Protein AF-A0A7W7ICK0-F1 (afdb_monomer)

Radius of gyration: 28.56 Å; Cα contacts (8 Å, |Δi|>4): 162; chains: 1; bounding box: 90×30×57 Å

Sequence (143 aa):
MDAIAGFGAQFGTEAPPARIVLLSDGTNTAGREPGEAVRRAAETGVPVSTIAYGTPEGFMVQNGQMIPVPVDGPALERLAQDTGGRFYEAASGDELRGVYADIGGSIGYRTERREIWTWFIGAGLLLSCAVAAASLLWFSRLP

Solvent-accessible surface area (backbone atoms only — not comparable to full-atom values): 8363 Å² total; per-residue (Å²): 107,68,70,56,54,53,52,15,66,75,70,81,46,79,57,69,96,57,72,45,79,46,78,39,56,41,66,91,87,79,80,79,66,64,66,62,56,43,53,54,29,37,75,70,68,31,24,31,25,24,33,35,42,46,40,74,84,27,68,45,80,54,97,90,39,83,42,81,44,38,36,48,50,74,61,41,39,51,49,4,58,70,20,68,32,47,64,44,78,19,72,43,74,68,48,43,50,51,54,50,50,64,54,55,79,66,71,72,87,76,93,70,90,75,82,64,62,64,59,55,50,53,51,51,51,52,51,50,52,50,51,50,51,51,47,52,64,52,62,76,57,75,133

Structure (mmCIF, N/CA/C/O backbone):
data_AF-A0A7W7ICK0-F1
#
_entry.id   AF-A0A7W7ICK0-F1
#
loop_
_atom_site.group_PDB
_atom_site.id
_atom_site.type_symbol
_atom_site.label_atom_id
_atom_site.label_alt_id
_atom_site.label_comp_id
_atom_site.label_asym_id
_atom_site.label_entity_id
_atom_site.label_seq_id
_atom_site.pdbx_PDB_ins_code
_atom_site.Cartn_x
_atom_site.Cartn_y
_atom_site.Cartn_z
_atom_site.occupancy
_atom_site.B_iso_or_equiv
_atom_site.auth_seq_id
_atom_site.auth_comp_id
_atom_site.auth_asym_id
_atom_site.auth_atom_id
_atom_site.pdbx_PDB_model_num
ATOM 1 N N . MET A 1 1 ? 13.153 0.537 7.033 1.00 63.22 1 MET A N 1
ATOM 2 C CA . MET A 1 1 ? 12.750 0.069 8.376 1.00 63.22 1 MET A CA 1
ATOM 3 C C . MET A 1 1 ? 13.098 1.096 9.435 1.00 63.22 1 MET A C 1
ATOM 5 O O . MET A 1 1 ? 12.207 1.486 10.173 1.00 63.22 1 MET A O 1
ATOM 9 N N . ASP A 1 2 ? 14.313 1.642 9.415 1.00 71.31 2 ASP A N 1
ATOM 10 C CA . ASP A 1 2 ? 14.744 2.705 10.342 1.00 71.31 2 ASP A CA 1
ATOM 11 C C . ASP A 1 2 ? 13.804 3.923 10.370 1.00 71.31 2 ASP A C 1
ATOM 13 O O . ASP A 1 2 ? 13.531 4.465 11.434 1.00 71.31 2 ASP A O 1
ATOM 17 N N . ALA A 1 3 ? 13.221 4.298 9.225 1.00 67.75 3 ALA A N 1
ATOM 18 C CA . ALA A 1 3 ? 12.223 5.369 9.151 1.00 67.75 3 ALA A CA 1
ATOM 19 C C . ALA A 1 3 ? 10.914 5.056 9.910 1.00 67.75 3 ALA A C 1
ATOM 21 O O . ALA A 1 3 ? 10.336 5.948 10.522 1.00 67.75 3 ALA A O 1
ATOM 22 N N . ILE A 1 4 ? 10.457 3.796 9.908 1.00 61.03 4 ILE A N 1
ATOM 23 C CA . ILE A 1 4 ? 9.241 3.364 10.625 1.00 61.03 4 ILE A CA 1
ATOM 24 C C . ILE A 1 4 ? 9.522 3.317 12.132 1.00 61.03 4 ILE A C 1
ATOM 26 O O . ILE A 1 4 ? 8.734 3.815 12.933 1.00 61.03 4 ILE A O 1
ATOM 30 N N . ALA A 1 5 ? 10.682 2.779 12.516 1.00 67.06 5 ALA A N 1
ATOM 31 C CA . ALA A 1 5 ? 11.120 2.740 13.909 1.00 67.06 5 ALA A CA 1
ATOM 32 C C . ALA A 1 5 ? 11.327 4.154 14.486 1.00 67.06 5 ALA A C 1
ATOM 34 O O . ALA A 1 5 ? 10.899 4.441 15.604 1.00 67.06 5 ALA A O 1
ATOM 35 N N . GLY A 1 6 ? 11.920 5.059 13.700 1.00 69.31 6 GLY A N 1
ATOM 36 C CA . GLY A 1 6 ? 12.097 6.464 14.065 1.00 69.31 6 GLY A CA 1
ATOM 37 C C . GLY A 1 6 ? 10.773 7.211 14.240 1.00 69.31 6 GLY A C 1
ATOM 38 O O . GLY A 1 6 ? 10.657 8.021 15.157 1.00 69.31 6 GLY A O 1
ATOM 39 N N . PHE A 1 7 ? 9.756 6.896 13.427 1.00 67.69 7 PHE A N 1
ATOM 40 C CA . PHE A 1 7 ? 8.410 7.450 13.586 1.00 67.69 7 PHE A CA 1
ATOM 41 C C . PHE A 1 7 ? 7.799 7.052 14.937 1.00 67.69 7 PHE A C 1
ATOM 43 O O . PHE A 1 7 ? 7.375 7.925 15.686 1.00 67.69 7 PHE A O 1
ATOM 50 N N . GLY A 1 8 ? 7.822 5.766 15.307 1.00 60.84 8 GLY A N 1
ATOM 51 C CA . GLY A 1 8 ? 7.309 5.306 16.610 1.00 60.84 8 GLY A CA 1
ATOM 52 C C . GLY A 1 8 ? 8.011 5.970 17.803 1.00 60.84 8 GLY A C 1
ATOM 53 O O . GLY A 1 8 ? 7.359 6.456 18.729 1.00 60.84 8 GLY A O 1
ATOM 54 N N . ALA A 1 9 ? 9.339 6.104 17.730 1.00 65.19 9 ALA A N 1
ATOM 55 C CA . ALA A 1 9 ? 10.135 6.769 18.762 1.00 65.19 9 ALA A CA 1
ATOM 56 C C . ALA A 1 9 ? 9.759 8.252 18.963 1.00 65.19 9 ALA A C 1
ATOM 58 O O . ALA A 1 9 ? 9.874 8.767 20.075 1.00 65.19 9 ALA A O 1
ATOM 59 N N . GLN A 1 10 ? 9.269 8.931 17.919 1.00 65.12 10 GLN A N 1
ATOM 60 C CA . GLN A 1 10 ? 8.835 10.329 17.988 1.00 65.12 10 GLN A CA 1
ATOM 61 C C . GLN A 1 10 ? 7.486 10.510 18.713 1.00 65.12 10 GLN A C 1
ATOM 63 O O . GLN A 1 10 ? 7.222 11.592 19.237 1.00 65.12 10 GLN A O 1
ATOM 68 N N . PHE A 1 11 ? 6.653 9.463 18.789 1.00 64.50 11 PHE A N 1
ATOM 69 C CA . PHE A 1 11 ? 5.305 9.504 19.383 1.00 64.50 11 PHE A CA 1
ATOM 70 C C . PHE A 1 11 ? 5.162 8.678 20.677 1.00 64.50 11 PHE A C 1
ATOM 72 O O . PHE A 1 11 ? 4.047 8.447 21.144 1.00 64.50 11 PHE A O 1
ATOM 79 N N . GLY A 1 12 ? 6.278 8.255 21.287 1.00 56.19 12 GLY A N 1
ATOM 80 C CA . GLY A 1 12 ? 6.318 7.703 22.651 1.00 56.19 12 GLY A CA 1
ATOM 81 C C . GLY A 1 12 ? 5.595 6.366 22.860 1.00 56.19 12 GLY A C 1
ATOM 82 O O . GLY A 1 12 ? 5.323 5.995 23.999 1.00 56.19 12 GLY A O 1
ATOM 83 N N . THR A 1 13 ? 5.271 5.648 21.785 1.00 61.91 13 THR A N 1
ATOM 84 C CA . THR A 1 13 ? 4.579 4.350 21.803 1.00 61.91 13 THR A CA 1
ATOM 85 C C . THR A 1 13 ? 5.206 3.396 20.786 1.00 61.91 13 THR A C 1
ATOM 87 O O . THR A 1 13 ? 5.985 3.809 19.926 1.00 61.91 13 THR A O 1
ATOM 90 N N . GLU A 1 14 ? 4.905 2.101 20.923 1.00 63.00 14 GLU A N 1
ATOM 91 C CA . GLU A 1 14 ? 5.255 1.063 19.947 1.00 63.00 14 GLU A CA 1
ATOM 92 C C . GLU A 1 14 ? 4.869 1.506 18.524 1.00 63.00 14 GLU A C 1
ATOM 94 O O . GLU A 1 14 ? 3.853 2.181 18.336 1.00 63.00 14 GLU A O 1
ATOM 99 N N . ALA A 1 15 ? 5.705 1.186 17.528 1.00 64.62 15 ALA A N 1
ATOM 100 C CA . ALA A 1 15 ? 5.485 1.644 16.160 1.00 64.62 15 ALA A CA 1
ATOM 101 C C . ALA A 1 15 ? 4.086 1.204 15.687 1.00 64.62 15 ALA A C 1
ATOM 103 O O . ALA A 1 15 ? 3.756 0.020 15.798 1.00 64.62 15 ALA A O 1
ATOM 104 N N . PRO A 1 16 ? 3.245 2.125 15.182 1.00 68.44 16 PRO A N 1
ATOM 105 C CA . PRO A 1 16 ? 1.903 1.765 14.751 1.00 68.44 16 PRO A CA 1
ATOM 106 C C . PRO A 1 16 ? 1.973 0.755 13.597 1.00 68.44 16 PRO A C 1
ATOM 108 O O . PRO A 1 16 ? 2.966 0.744 12.860 1.00 68.44 16 PRO A O 1
ATOM 111 N N . PRO A 1 17 ? 0.920 -0.060 13.393 1.00 73.06 17 PRO A N 1
ATOM 112 C CA . PRO A 1 17 ? 0.842 -0.959 12.250 1.00 73.06 17 PRO A CA 1
ATOM 113 C C . PRO A 1 17 ? 1.165 -0.214 10.952 1.00 73.06 17 PRO A C 1
ATOM 115 O O . PRO A 1 17 ? 0.530 0.792 10.627 1.00 73.06 17 PRO A O 1
ATOM 118 N N . ALA A 1 18 ? 2.170 -0.697 10.226 1.00 78.44 18 ALA A N 1
ATOM 119 C CA . ALA A 1 18 ? 2.677 -0.058 9.022 1.00 78.44 18 ALA A CA 1
ATOM 120 C C . ALA A 1 18 ? 2.479 -0.966 7.807 1.00 78.44 18 ALA A C 1
ATOM 122 O O . ALA A 1 18 ? 2.606 -2.184 7.895 1.00 78.44 18 ALA A O 1
ATOM 123 N N . ARG A 1 19 ? 2.211 -0.354 6.654 1.00 82.62 19 ARG A N 1
ATOM 124 C CA . ARG A 1 19 ? 2.245 -0.999 5.337 1.00 82.62 19 ARG A CA 1
ATOM 125 C C . ARG A 1 19 ? 2.970 -0.084 4.363 1.00 82.62 19 ARG A C 1
ATOM 127 O O . ARG A 1 19 ? 2.902 1.136 4.507 1.00 82.62 19 ARG A O 1
ATOM 134 N N . ILE A 1 20 ? 3.634 -0.655 3.369 1.00 84.44 20 ILE A N 1
ATOM 135 C CA . ILE A 1 20 ? 4.331 0.096 2.321 1.00 84.44 20 ILE A CA 1
ATOM 136 C C . ILE A 1 20 ? 3.543 -0.049 1.020 1.00 84.44 20 ILE A C 1
ATOM 138 O O . ILE A 1 20 ? 3.048 -1.132 0.713 1.00 84.44 20 ILE A O 1
ATOM 142 N N . VAL A 1 21 ? 3.421 1.039 0.262 1.00 85.75 21 VAL A N 1
ATOM 143 C CA . VAL A 1 21 ? 2.926 1.017 -1.120 1.00 85.75 21 VAL A CA 1
ATOM 144 C C . VAL A 1 21 ? 4.084 1.435 -2.022 1.00 85.75 21 VAL A C 1
ATOM 146 O O . VAL A 1 21 ? 4.569 2.559 -1.913 1.00 85.75 21 VAL A O 1
ATOM 149 N N . LEU A 1 22 ? 4.556 0.514 -2.859 1.00 86.94 22 LEU A N 1
ATOM 150 C CA . LEU A 1 22 ? 5.643 0.715 -3.811 1.00 86.94 22 LEU A CA 1
ATOM 151 C C . LEU A 1 22 ? 5.058 0.902 -5.210 1.00 86.94 22 LEU A C 1
ATOM 153 O O . LEU A 1 22 ? 4.457 -0.015 -5.756 1.00 86.94 22 LEU A O 1
ATOM 157 N N . LEU A 1 23 ? 5.268 2.074 -5.795 1.00 85.94 23 LEU A N 1
ATOM 158 C CA . LEU A 1 23 ? 4.955 2.356 -7.192 1.00 85.94 23 LEU A CA 1
ATOM 159 C C . LEU A 1 23 ? 6.237 2.194 -8.015 1.00 85.94 23 LEU A C 1
ATOM 161 O O . LEU A 1 23 ? 7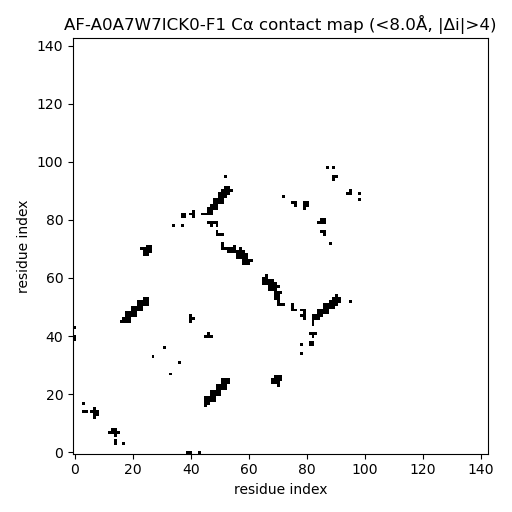.239 2.821 -7.673 1.00 85.94 23 LEU A O 1
ATOM 165 N N . SER A 1 24 ? 6.212 1.365 -9.061 1.00 83.12 24 SER A N 1
ATOM 166 C CA . SER A 1 24 ? 7.361 1.156 -9.952 1.00 83.12 24 SER A CA 1
ATOM 167 C C . SER A 1 24 ? 6.924 1.212 -11.412 1.00 83.12 24 SER A C 1
ATOM 169 O O . SER A 1 24 ? 5.960 0.551 -11.799 1.00 83.12 24 SER A O 1
ATOM 171 N N . ASP A 1 25 ? 7.643 1.993 -12.212 1.00 76.12 25 ASP A N 1
ATOM 172 C CA . ASP A 1 25 ? 7.430 2.192 -13.650 1.00 76.12 25 ASP A CA 1
ATOM 173 C C . ASP A 1 25 ? 8.352 1.330 -14.531 1.00 76.12 25 ASP A C 1
ATOM 175 O O . ASP A 1 25 ? 8.289 1.379 -15.756 1.00 76.12 25 ASP A O 1
ATOM 179 N N . GLY A 1 26 ? 9.194 0.500 -13.913 1.00 68.69 26 GLY A N 1
ATOM 180 C CA . GLY A 1 26 ? 10.135 -0.364 -14.615 1.00 68.69 26 GLY A CA 1
ATOM 181 C C . GLY A 1 26 ? 10.964 -1.238 -13.678 1.00 68.69 26 GLY A C 1
ATOM 182 O O . GLY A 1 26 ? 10.648 -1.406 -12.497 1.00 68.69 26 GLY A O 1
ATOM 183 N N . THR A 1 27 ? 12.037 -1.806 -14.227 1.00 64.12 27 THR A N 1
ATOM 184 C CA . THR A 1 27 ? 13.057 -2.573 -13.497 1.00 64.12 27 THR A CA 1
ATOM 185 C C . THR A 1 27 ? 13.957 -1.669 -12.652 1.00 64.12 27 THR A C 1
ATOM 187 O O . THR A 1 27 ? 14.231 -0.531 -13.030 1.00 64.12 27 THR A O 1
ATOM 190 N N . ASN A 1 28 ? 14.505 -2.189 -11.551 1.00 64.62 28 ASN A N 1
ATOM 191 C CA . ASN A 1 28 ? 15.471 -1.466 -10.721 1.00 64.62 28 ASN A CA 1
ATOM 192 C C . ASN A 1 28 ? 16.744 -1.107 -11.517 1.00 64.62 28 ASN A C 1
ATOM 194 O O . ASN A 1 28 ? 17.487 -1.997 -11.925 1.00 64.62 28 ASN A O 1
ATOM 198 N N . THR A 1 29 ? 17.015 0.184 -11.721 1.00 64.75 29 THR A N 1
ATOM 199 C CA . THR A 1 29 ? 18.177 0.663 -12.499 1.00 64.75 29 THR A CA 1
ATOM 200 C C . THR A 1 29 ? 19.347 1.135 -11.632 1.00 64.75 29 THR A C 1
ATOM 202 O O . THR A 1 29 ? 20.468 1.246 -12.128 1.00 64.75 29 THR A O 1
ATOM 205 N N . ALA A 1 30 ? 19.120 1.399 -10.340 1.00 60.84 30 ALA A N 1
ATOM 206 C CA . ALA A 1 30 ? 20.145 1.824 -9.389 1.00 60.84 30 ALA A CA 1
ATOM 207 C C . ALA A 1 30 ? 19.705 1.584 -7.933 1.00 60.84 30 ALA A C 1
ATOM 209 O O . ALA A 1 30 ? 18.532 1.713 -7.604 1.00 60.84 30 ALA A O 1
ATOM 210 N N . GLY A 1 31 ? 20.658 1.323 -7.031 1.00 65.44 31 GLY A N 1
ATOM 211 C CA . GLY A 1 31 ? 20.408 1.206 -5.589 1.00 65.44 31 GLY A CA 1
ATOM 212 C C . GLY A 1 31 ? 20.717 -0.177 -5.015 1.00 65.44 31 GLY A C 1
ATOM 213 O O . GLY A 1 31 ? 21.443 -0.964 -5.617 1.00 65.44 31 GLY A O 1
ATOM 214 N N . ARG A 1 32 ? 20.204 -0.452 -3.808 1.00 66.50 32 ARG A N 1
ATOM 215 C CA . ARG A 1 32 ? 20.323 -1.775 -3.172 1.00 66.50 32 ARG A CA 1
ATOM 216 C C . ARG A 1 32 ? 19.459 -2.792 -3.906 1.00 66.50 32 ARG A C 1
ATOM 218 O O . ARG A 1 32 ? 18.384 -2.452 -4.390 1.00 66.50 32 ARG A O 1
ATOM 225 N N . GLU A 1 33 ? 19.923 -4.036 -3.913 1.00 75.06 33 GLU A N 1
ATOM 226 C CA . GLU A 1 33 ? 19.163 -5.164 -4.439 1.00 75.06 33 GLU A CA 1
ATOM 227 C C . GLU A 1 33 ? 17.783 -5.248 -3.762 1.00 75.06 33 GLU A C 1
ATOM 229 O O . GLU A 1 33 ? 17.721 -5.336 -2.525 1.00 75.06 33 GLU A O 1
ATOM 234 N N . PRO A 1 34 ? 16.677 -5.236 -4.534 1.00 75.94 34 PRO A N 1
ATOM 235 C CA . PRO A 1 34 ? 15.324 -5.267 -3.990 1.00 75.94 34 PRO A CA 1
ATOM 236 C C . PRO A 1 34 ? 15.113 -6.433 -3.022 1.00 75.94 34 PRO A C 1
ATOM 238 O O . PRO A 1 34 ? 14.497 -6.250 -1.975 1.00 75.94 34 PRO A O 1
ATOM 241 N N . GLY A 1 35 ? 15.711 -7.598 -3.298 1.00 78.81 35 GLY A N 1
ATOM 242 C CA . GLY A 1 35 ? 15.567 -8.801 -2.473 1.00 78.81 35 GLY A CA 1
ATOM 243 C C . GLY A 1 35 ? 15.988 -8.631 -1.006 1.00 78.81 35 GLY A C 1
ATOM 244 O O . GLY A 1 35 ? 15.346 -9.192 -0.118 1.00 78.81 35 GLY A O 1
ATOM 245 N N . GLU A 1 36 ? 17.012 -7.820 -0.704 1.00 80.50 36 GLU A N 1
ATOM 246 C CA . GLU A 1 36 ? 17.386 -7.559 0.696 1.00 80.50 36 GLU A CA 1
ATOM 247 C C . GLU A 1 36 ? 16.300 -6.738 1.410 1.00 80.50 36 GLU A C 1
ATOM 249 O O . GLU A 1 36 ? 15.972 -7.001 2.569 1.00 80.50 36 GLU A O 1
ATOM 254 N N . ALA A 1 37 ? 15.715 -5.761 0.712 1.00 77.94 37 ALA A N 1
ATOM 255 C CA . ALA A 1 37 ? 14.654 -4.916 1.247 1.00 77.94 37 ALA A CA 1
ATOM 256 C C . ALA A 1 37 ? 13.356 -5.705 1.479 1.00 77.94 37 ALA A C 1
ATOM 258 O O . ALA A 1 37 ? 12.711 -5.504 2.509 1.00 77.94 37 ALA A O 1
ATOM 259 N N . VAL A 1 38 ? 13.023 -6.633 0.574 1.00 84.06 38 VAL A N 1
ATOM 260 C CA . VAL A 1 38 ? 11.890 -7.567 0.707 1.00 84.06 38 VAL A CA 1
ATOM 261 C C . VAL A 1 38 ? 12.037 -8.409 1.961 1.00 84.06 38 VAL A C 1
ATOM 263 O O . VAL A 1 38 ? 11.145 -8.409 2.807 1.00 84.06 38 VAL A O 1
ATOM 266 N N . ARG A 1 39 ? 13.193 -9.062 2.132 1.00 85.25 39 ARG A N 1
ATOM 267 C CA . ARG A 1 39 ? 13.448 -9.905 3.303 1.00 85.25 39 ARG A CA 1
ATOM 268 C C . ARG A 1 39 ? 13.298 -9.119 4.603 1.00 85.25 39 ARG A C 1
ATOM 270 O O . ARG A 1 39 ? 12.625 -9.578 5.516 1.00 85.25 39 ARG A O 1
ATOM 277 N N . ARG A 1 40 ? 13.859 -7.908 4.668 1.00 84.56 40 ARG A N 1
ATOM 278 C CA . ARG A 1 40 ? 13.735 -7.051 5.857 1.00 84.56 40 ARG A CA 1
ATOM 279 C C . ARG A 1 40 ? 12.292 -6.648 6.149 1.00 84.56 40 ARG A C 1
ATOM 281 O O . ARG A 1 40 ? 11.930 -6.563 7.313 1.00 84.56 40 ARG A O 1
ATOM 288 N N . ALA A 1 41 ? 11.496 -6.356 5.120 1.00 85.06 41 ALA A N 1
ATOM 289 C CA . ALA A 1 41 ? 10.088 -6.000 5.286 1.00 85.06 41 ALA A CA 1
ATOM 290 C C . ALA A 1 41 ? 9.247 -7.199 5.758 1.00 85.06 41 ALA A C 1
ATOM 292 O O . ALA A 1 41 ? 8.394 -7.044 6.629 1.00 85.06 41 ALA A O 1
ATOM 293 N N . ALA A 1 42 ? 9.540 -8.397 5.245 1.00 85.25 42 ALA A N 1
ATOM 294 C CA . ALA A 1 42 ? 8.921 -9.636 5.703 1.00 85.25 42 ALA A CA 1
ATOM 295 C C . ALA A 1 42 ? 9.292 -9.955 7.165 1.00 85.25 42 ALA A C 1
ATOM 297 O O . ALA A 1 42 ? 8.415 -10.258 7.969 1.00 85.25 42 ALA A O 1
ATOM 298 N N . GLU A 1 43 ? 10.570 -9.813 7.538 1.00 86.50 43 GLU A N 1
ATOM 299 C CA . GLU A 1 43 ? 11.060 -10.020 8.912 1.00 86.50 43 GLU A CA 1
ATOM 300 C C . GLU A 1 43 ? 10.413 -9.068 9.930 1.00 86.50 43 GLU A C 1
ATOM 302 O O . GLU A 1 43 ? 10.181 -9.453 11.074 1.00 86.50 43 GLU A O 1
ATOM 307 N N . THR A 1 44 ? 10.102 -7.831 9.531 1.00 84.69 44 THR A N 1
ATOM 308 C CA . THR A 1 44 ? 9.435 -6.845 10.395 1.00 84.69 44 THR A CA 1
ATOM 309 C C . THR A 1 44 ? 7.909 -6.902 10.329 1.00 84.69 44 THR A C 1
ATOM 311 O O . THR A 1 44 ? 7.249 -6.094 10.981 1.00 84.69 44 THR A O 1
ATOM 314 N N . GLY A 1 45 ? 7.335 -7.833 9.557 1.00 83.88 45 GLY A N 1
ATOM 315 C CA . GLY A 1 45 ? 5.887 -7.973 9.398 1.00 83.88 45 GLY A CA 1
ATOM 316 C C . GLY A 1 45 ? 5.220 -6.772 8.720 1.00 83.88 45 GLY A C 1
ATOM 317 O O . GLY A 1 45 ? 4.041 -6.518 8.956 1.00 83.88 45 GLY A O 1
ATOM 318 N N . VAL A 1 46 ? 5.963 -6.013 7.908 1.00 87.50 46 VAL A N 1
ATOM 319 C CA . VAL A 1 46 ? 5.459 -4.837 7.189 1.00 87.50 46 VAL A CA 1
ATOM 320 C C . VAL A 1 46 ? 5.105 -5.244 5.754 1.00 87.50 46 VAL A C 1
ATOM 322 O O . VAL A 1 46 ? 6.009 -5.374 4.924 1.00 87.50 46 VAL A O 1
ATOM 325 N N . PRO A 1 47 ? 3.814 -5.413 5.412 1.00 88.31 47 PRO A N 1
ATOM 326 C CA . PRO A 1 47 ? 3.418 -5.813 4.068 1.00 88.31 47 PRO A CA 1
ATOM 327 C C . PRO A 1 47 ? 3.716 -4.724 3.036 1.00 88.31 47 PRO A C 1
ATOM 329 O O . PRO A 1 47 ? 3.410 -3.544 3.253 1.00 88.31 47 PRO A O 1
ATOM 332 N N . VAL A 1 48 ? 4.269 -5.124 1.886 1.00 89.44 48 VAL A N 1
ATOM 333 C CA . VAL A 1 48 ? 4.587 -4.230 0.764 1.00 89.44 48 VAL A CA 1
ATOM 334 C C . VAL A 1 48 ? 3.617 -4.498 -0.380 1.00 89.44 48 VAL A C 1
ATOM 336 O O . VAL A 1 48 ? 3.670 -5.532 -1.031 1.00 89.44 48 VAL A O 1
ATOM 339 N N . SER A 1 49 ? 2.694 -3.571 -0.626 1.00 88.94 49 SER A N 1
ATOM 340 C CA . SER A 1 49 ? 1.827 -3.617 -1.808 1.00 88.94 49 SER A CA 1
ATOM 341 C C . SER A 1 49 ? 2.531 -2.939 -2.978 1.00 88.94 49 SER A C 1
ATOM 343 O O . SER A 1 49 ? 3.075 -1.852 -2.801 1.00 88.94 49 SER A O 1
ATOM 345 N N . THR A 1 50 ? 2.534 -3.556 -4.152 1.00 89.31 50 THR A N 1
ATOM 346 C CA . THR A 1 50 ? 3.195 -3.026 -5.348 1.00 89.31 50 THR A CA 1
ATOM 347 C C . THR A 1 50 ? 2.170 -2.544 -6.359 1.00 89.31 50 THR A C 1
ATOM 349 O O . THR A 1 50 ? 1.091 -3.117 -6.480 1.00 89.31 50 THR A O 1
ATOM 352 N N . ILE A 1 51 ? 2.504 -1.475 -7.073 1.00 87.25 51 ILE A N 1
ATOM 353 C CA . ILE A 1 51 ? 1.729 -0.946 -8.187 1.00 87.25 51 ILE A CA 1
ATOM 354 C C . ILE A 1 51 ? 2.672 -0.860 -9.388 1.00 87.25 51 ILE A C 1
ATOM 356 O O . ILE A 1 51 ? 3.608 -0.057 -9.388 1.00 87.25 51 ILE A O 1
ATOM 360 N N . ALA A 1 52 ? 2.436 -1.706 -10.384 1.00 87.88 52 ALA A N 1
ATOM 361 C CA . ALA A 1 52 ? 3.085 -1.643 -11.685 1.00 87.88 52 ALA A CA 1
ATOM 362 C C . ALA A 1 52 ? 2.432 -0.521 -12.501 1.00 87.88 52 ALA A C 1
ATOM 364 O O . ALA A 1 52 ? 1.247 -0.614 -12.820 1.00 87.88 52 ALA A O 1
ATOM 365 N N . TYR A 1 53 ? 3.179 0.549 -12.792 1.00 82.62 53 TYR A N 1
ATOM 366 C CA . TYR A 1 53 ? 2.668 1.695 -13.544 1.00 82.62 53 TYR A CA 1
ATOM 367 C C . TYR A 1 53 ? 3.290 1.783 -14.932 1.00 82.62 53 TYR A C 1
ATOM 369 O O . TYR A 1 53 ? 4.456 2.134 -15.071 1.00 82.62 53 TYR A O 1
ATOM 377 N N . GLY A 1 54 ? 2.506 1.487 -15.963 1.00 78.25 54 GLY A N 1
ATOM 378 C CA . GLY A 1 54 ? 2.974 1.481 -17.346 1.00 78.25 54 GLY A CA 1
ATOM 379 C C . GLY A 1 54 ? 2.434 0.296 -18.130 1.00 78.25 54 GLY A C 1
ATOM 380 O O . GLY A 1 54 ? 1.512 -0.386 -17.692 1.00 78.25 54 GLY A O 1
ATOM 381 N N . THR A 1 55 ? 3.006 0.062 -19.308 1.00 75.50 55 THR A N 1
ATOM 382 C CA . THR A 1 55 ? 2.624 -1.043 -20.191 1.00 75.50 55 THR A CA 1
ATOM 383 C C . THR A 1 55 ? 3.813 -1.975 -20.444 1.00 75.50 55 THR A C 1
ATOM 385 O O . THR A 1 55 ? 4.966 -1.530 -20.383 1.00 75.50 55 THR A O 1
ATOM 388 N N . PRO A 1 56 ? 3.575 -3.263 -20.755 1.00 70.81 56 PRO A N 1
ATOM 389 C CA . PRO A 1 56 ? 4.645 -4.195 -21.121 1.00 70.81 56 PRO A CA 1
ATOM 390 C C . PRO A 1 56 ? 5.434 -3.736 -22.356 1.00 70.81 56 PRO A C 1
ATOM 392 O O . PRO A 1 56 ? 6.628 -3.987 -22.461 1.00 70.81 56 PRO A O 1
ATOM 395 N N . GLU A 1 57 ? 4.795 -3.004 -23.268 1.00 76.81 57 GLU A N 1
ATOM 396 C CA . GLU A 1 57 ? 5.409 -2.403 -24.455 1.00 76.81 57 GLU A CA 1
ATOM 397 C C . GLU A 1 57 ? 5.688 -0.901 -24.270 1.00 76.81 57 GLU A C 1
ATOM 399 O O . GLU A 1 57 ? 5.595 -0.122 -25.217 1.00 76.81 57 GLU A O 1
ATOM 404 N N . GLY A 1 58 ? 5.967 -0.456 -23.042 1.00 74.81 58 GLY A N 1
ATOM 405 C CA . GLY A 1 58 ? 6.271 0.943 -22.746 1.00 74.81 58 GLY A CA 1
ATOM 406 C C . GLY A 1 58 ? 7.552 1.426 -23.436 1.00 74.81 58 GLY A C 1
ATOM 407 O O . GLY A 1 58 ? 8.589 0.759 -23.401 1.00 74.81 58 GLY A O 1
ATOM 408 N N . PHE A 1 59 ? 7.508 2.621 -24.031 1.00 78.81 59 PHE A N 1
ATOM 409 C CA . PHE A 1 59 ? 8.679 3.290 -24.604 1.00 78.81 59 PHE A CA 1
ATOM 410 C C . PHE A 1 59 ? 8.762 4.735 -24.119 1.00 78.81 59 PHE A C 1
ATOM 412 O O . PHE A 1 59 ? 7.755 5.441 -24.054 1.00 78.81 59 PHE A O 1
ATOM 419 N N . MET A 1 60 ? 9.979 5.203 -23.853 1.00 77.50 60 MET A N 1
ATOM 420 C CA . MET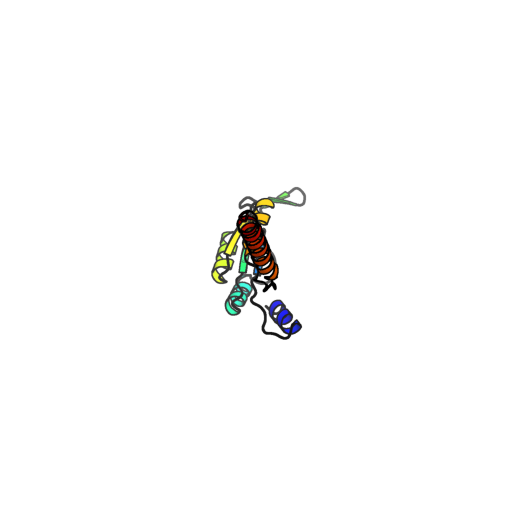 A 1 60 ? 10.272 6.614 -23.624 1.00 77.50 60 MET A CA 1
ATOM 421 C C . MET A 1 60 ? 11.083 7.189 -24.782 1.00 77.50 60 MET A C 1
ATOM 423 O O . MET A 1 60 ? 11.981 6.542 -25.319 1.00 77.50 60 MET A O 1
ATOM 427 N N . VAL A 1 61 ? 10.776 8.431 -25.157 1.00 79.88 61 VAL A N 1
ATOM 428 C CA . VAL A 1 61 ? 11.568 9.183 -26.134 1.00 79.88 61 VAL A CA 1
ATOM 429 C C . VAL A 1 61 ? 12.596 10.009 -25.379 1.00 79.88 61 VAL A C 1
ATOM 431 O O . VAL A 1 61 ? 12.250 10.970 -24.693 1.00 79.88 61 VAL A O 1
ATOM 434 N N . GLN A 1 62 ? 13.869 9.660 -25.532 1.00 81.25 62 GLN A N 1
ATOM 435 C CA . GLN A 1 62 ? 14.980 10.416 -24.968 1.00 81.25 62 GLN A CA 1
ATOM 436 C C . GLN A 1 62 ? 15.966 10.758 -26.081 1.00 81.25 62 GLN A C 1
ATOM 438 O O . GLN A 1 62 ? 16.403 9.889 -26.829 1.00 81.25 62 GLN A O 1
ATOM 443 N N . ASN A 1 63 ? 16.280 12.047 -26.237 1.00 86.12 63 ASN A N 1
ATOM 444 C CA . ASN A 1 63 ? 17.172 12.558 -27.288 1.00 86.12 63 ASN A CA 1
ATOM 445 C C . ASN A 1 63 ? 16.783 12.121 -28.720 1.00 86.12 63 ASN A C 1
ATOM 447 O O . ASN A 1 63 ? 17.645 11.898 -29.565 1.00 86.12 63 ASN A O 1
ATOM 451 N N . GLY A 1 64 ? 15.481 11.979 -28.996 1.00 87.38 64 GLY A N 1
ATOM 452 C CA . GLY A 1 64 ? 14.970 11.537 -30.301 1.00 87.38 64 GLY A CA 1
ATOM 453 C C . GLY A 1 64 ? 15.085 10.030 -30.564 1.00 87.38 64 GLY A C 1
ATOM 454 O O . GLY A 1 64 ? 14.715 9.582 -31.646 1.00 87.38 64 GLY A O 1
ATOM 455 N N . GLN A 1 65 ? 15.556 9.242 -29.593 1.00 85.06 65 GLN A N 1
ATOM 456 C CA . GLN A 1 65 ? 15.602 7.782 -29.664 1.00 85.06 65 GLN A CA 1
ATOM 457 C C . GLN A 1 65 ? 14.487 7.169 -28.810 1.00 85.06 65 GLN A C 1
ATOM 459 O O . GLN A 1 65 ? 14.204 7.644 -27.710 1.00 85.06 65 GLN A O 1
ATOM 464 N N . MET A 1 66 ? 13.855 6.111 -29.326 1.00 84.75 66 MET A N 1
ATOM 465 C CA . MET A 1 66 ? 12.898 5.301 -28.569 1.00 84.75 66 MET A CA 1
ATOM 466 C C . MET A 1 66 ? 13.664 4.295 -27.710 1.00 84.75 66 MET A C 1
ATOM 468 O O . MET A 1 66 ? 14.368 3.438 -28.242 1.00 84.75 66 MET A O 1
ATOM 472 N N . ILE A 1 67 ? 13.524 4.410 -26.392 1.00 81.81 67 ILE A N 1
ATOM 473 C CA . ILE A 1 67 ? 14.120 3.506 -25.409 1.00 81.81 67 ILE A CA 1
ATOM 474 C C . ILE A 1 67 ? 12.994 2.661 -24.801 1.00 81.81 67 ILE A C 1
ATOM 476 O O . ILE A 1 67 ? 12.045 3.240 -24.264 1.00 81.81 67 ILE A O 1
ATOM 480 N N . PRO A 1 68 ? 13.059 1.320 -24.884 1.00 79.31 68 PRO A N 1
ATOM 481 C CA . PRO A 1 68 ? 12.086 0.455 -24.229 1.00 79.31 68 PRO A CA 1
ATOM 482 C C . PRO A 1 68 ? 12.239 0.537 -22.708 1.00 79.31 68 PRO A C 1
ATOM 484 O O . PRO A 1 68 ? 13.341 0.397 -22.178 1.00 79.31 68 PRO A O 1
ATOM 487 N N . VAL A 1 69 ? 11.121 0.735 -22.019 1.00 78.31 69 VAL A N 1
ATOM 488 C CA . VAL A 1 69 ? 11.000 0.718 -20.554 1.00 78.31 69 VAL A CA 1
ATOM 489 C C . VAL A 1 69 ? 9.764 -0.103 -20.192 1.00 78.31 69 VAL A C 1
ATOM 491 O O . VAL A 1 69 ? 8.721 0.451 -19.846 1.00 78.31 69 VAL A O 1
ATOM 494 N N . PRO A 1 70 ? 9.848 -1.435 -20.355 1.00 78.56 70 PRO A N 1
ATOM 495 C CA . PRO A 1 70 ? 8.772 -2.327 -19.968 1.00 78.56 70 PRO A CA 1
ATOM 496 C C . PRO A 1 70 ? 8.662 -2.384 -18.442 1.00 78.56 70 PRO A C 1
ATOM 498 O O . PRO A 1 70 ? 9.670 -2.416 -17.726 1.00 78.56 70 PRO A O 1
ATOM 501 N N . VAL A 1 71 ? 7.432 -2.451 -17.944 1.00 79.88 71 VAL A N 1
ATOM 502 C CA . VAL A 1 71 ? 7.186 -2.702 -16.524 1.00 79.88 71 VAL A CA 1
ATOM 503 C C . VAL A 1 71 ? 7.475 -4.169 -16.182 1.00 79.88 71 VAL A C 1
ATOM 505 O O . VAL A 1 71 ? 7.037 -5.081 -16.883 1.00 79.88 71 VAL A O 1
ATOM 508 N N . ASP A 1 72 ? 8.205 -4.421 -15.092 1.00 81.88 72 ASP A N 1
ATOM 509 C CA . ASP A 1 72 ? 8.483 -5.782 -14.609 1.00 81.88 72 ASP A CA 1
ATOM 510 C C . ASP A 1 72 ? 7.406 -6.235 -13.614 1.00 81.88 72 ASP A C 1
ATOM 512 O O . ASP A 1 72 ? 7.618 -6.324 -12.401 1.00 81.88 72 ASP A O 1
ATOM 516 N N . GLY A 1 73 ? 6.208 -6.484 -14.147 1.00 83.25 73 GLY A N 1
ATOM 517 C CA . GLY A 1 73 ? 5.069 -6.995 -13.381 1.00 83.25 73 GLY A CA 1
ATOM 518 C C . GLY A 1 73 ? 5.397 -8.268 -12.585 1.00 83.25 73 GLY A C 1
ATOM 519 O O . GLY A 1 73 ? 5.171 -8.282 -11.375 1.00 83.25 73 GLY A O 1
ATOM 520 N N . PRO A 1 74 ? 5.998 -9.314 -13.192 1.00 86.19 74 PRO A N 1
ATOM 521 C CA . PRO A 1 74 ? 6.304 -10.560 -12.489 1.00 86.19 74 PRO A CA 1
ATOM 522 C C . PRO A 1 74 ? 7.268 -10.406 -11.306 1.00 86.19 74 PRO A C 1
ATOM 524 O O . PRO A 1 74 ? 7.151 -11.141 -10.322 1.00 86.19 74 PRO A O 1
ATOM 527 N N . ALA A 1 75 ? 8.251 -9.503 -11.372 1.00 84.75 75 ALA A N 1
ATOM 528 C CA . ALA A 1 75 ? 9.118 -9.236 -10.224 1.00 84.75 75 ALA A CA 1
ATOM 529 C C . ALA A 1 75 ? 8.365 -8.512 -9.098 1.00 84.75 75 ALA A C 1
ATOM 531 O O . ALA A 1 75 ? 8.502 -8.875 -7.928 1.00 84.75 75 ALA A O 1
ATOM 532 N N . LEU A 1 76 ? 7.538 -7.523 -9.447 1.00 87.12 76 LEU A N 1
ATOM 533 C CA . LEU A 1 76 ? 6.737 -6.754 -8.489 1.00 87.12 76 LEU A CA 1
ATOM 534 C C . LEU A 1 76 ? 5.642 -7.594 -7.826 1.00 87.12 76 LEU A C 1
ATOM 536 O O . LEU A 1 76 ? 5.327 -7.377 -6.654 1.00 87.12 76 LEU A O 1
ATOM 540 N N . GLU A 1 77 ? 5.079 -8.556 -8.552 1.00 88.25 77 GLU A N 1
ATOM 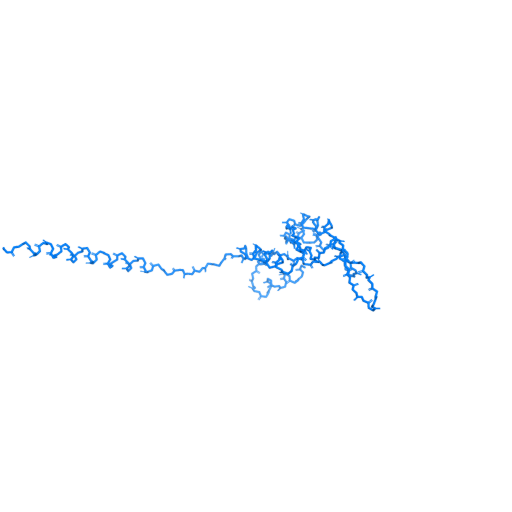541 C CA . GLU A 1 77 ? 4.098 -9.493 -8.022 1.00 88.25 77 GLU A CA 1
ATOM 542 C C . GLU A 1 77 ? 4.725 -10.400 -6.959 1.00 88.25 77 GLU A C 1
ATOM 544 O O . GLU A 1 77 ? 4.215 -10.479 -5.839 1.00 88.25 77 GLU A O 1
ATOM 549 N N . ARG A 1 78 ? 5.875 -11.019 -7.264 1.00 88.69 78 ARG A N 1
ATOM 550 C CA . ARG A 1 78 ? 6.611 -11.844 -6.291 1.00 88.69 78 ARG A CA 1
ATOM 551 C C . ARG A 1 78 ? 6.997 -11.044 -5.052 1.00 88.69 78 ARG A C 1
ATOM 553 O O . ARG A 1 78 ? 6.797 -11.512 -3.939 1.00 88.69 78 ARG A O 1
ATOM 560 N N . LEU A 1 79 ? 7.456 -9.806 -5.235 1.00 88.19 79 LEU A N 1
ATOM 561 C CA . LEU A 1 79 ? 7.804 -8.915 -4.129 1.00 88.19 79 LEU A CA 1
ATOM 562 C C . LEU A 1 79 ? 6.629 -8.684 -3.164 1.00 88.19 79 LEU A C 1
ATOM 564 O O . LEU A 1 79 ? 6.802 -8.704 -1.940 1.00 88.19 79 LEU A O 1
ATOM 568 N N . ALA A 1 80 ? 5.434 -8.448 -3.708 1.00 88.94 80 ALA A N 1
ATOM 569 C C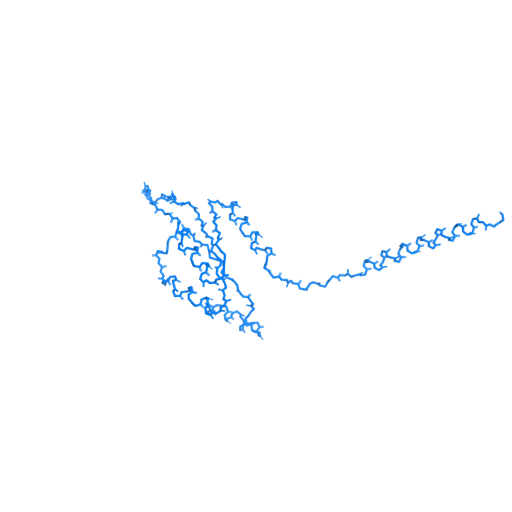A . ALA A 1 80 ? 4.242 -8.263 -2.891 1.00 88.94 80 ALA A CA 1
ATOM 570 C C . ALA A 1 80 ? 3.846 -9.557 -2.173 1.00 88.94 80 ALA A C 1
ATOM 572 O O . ALA A 1 80 ? 3.529 -9.518 -0.985 1.00 88.94 80 ALA A O 1
ATOM 573 N N . GLN A 1 81 ? 3.911 -10.700 -2.857 1.00 90.19 81 GLN A N 1
ATOM 574 C CA . GLN A 1 81 ? 3.597 -12.005 -2.269 1.00 90.19 81 GLN A CA 1
ATOM 575 C C . GLN A 1 81 ? 4.554 -12.360 -1.122 1.00 90.19 81 GLN A C 1
ATOM 577 O O . GLN A 1 81 ? 4.096 -12.715 -0.036 1.00 90.19 81 GLN A O 1
ATOM 582 N N . ASP A 1 82 ? 5.859 -12.168 -1.318 1.00 90.38 82 ASP A N 1
ATOM 583 C CA . ASP A 1 82 ? 6.902 -12.490 -0.336 1.00 90.38 82 ASP A CA 1
ATOM 584 C C . ASP A 1 82 ? 6.794 -11.660 0.954 1.00 90.38 82 ASP A C 1
ATOM 586 O O . ASP A 1 82 ? 7.248 -12.083 2.017 1.00 90.38 82 ASP A O 1
ATOM 590 N N . THR A 1 83 ? 6.176 -10.478 0.884 1.00 89.56 83 THR A N 1
ATOM 591 C CA . THR A 1 83 ? 5.962 -9.590 2.041 1.00 89.56 83 THR A CA 1
ATOM 592 C C . THR A 1 83 ? 4.544 -9.664 2.606 1.00 89.56 83 THR A C 1
ATOM 594 O O . THR A 1 83 ? 4.254 -9.009 3.605 1.00 89.56 83 THR A O 1
ATOM 597 N N . GLY A 1 84 ? 3.640 -10.438 1.996 1.00 86.69 84 GLY A N 1
ATOM 598 C CA . GLY A 1 84 ? 2.227 -10.501 2.390 1.00 86.69 84 GLY A CA 1
ATOM 599 C C . GLY A 1 84 ? 1.407 -9.260 2.003 1.00 86.69 84 GLY A C 1
ATOM 600 O O . GLY A 1 84 ? 0.370 -8.985 2.608 1.00 86.69 84 GLY A O 1
ATOM 601 N N . GLY A 1 85 ? 1.878 -8.480 1.028 1.00 86.88 85 GLY A N 1
ATOM 602 C CA . GLY A 1 85 ? 1.149 -7.370 0.420 1.00 86.88 85 GLY A CA 1
ATOM 603 C C . GLY A 1 85 ? 0.247 -7.792 -0.745 1.00 86.88 85 GLY A C 1
ATOM 604 O O . GLY A 1 85 ? -0.119 -8.955 -0.896 1.00 86.88 85 GLY A O 1
ATOM 605 N N . ARG A 1 86 ? -0.151 -6.819 -1.574 1.00 87.19 86 ARG A N 1
ATOM 606 C CA . ARG A 1 86 ? -0.973 -7.032 -2.778 1.00 87.19 86 ARG A CA 1
ATOM 607 C C . ARG A 1 86 ? -0.301 -6.427 -4.003 1.00 87.19 86 ARG A C 1
ATOM 609 O O . ARG A 1 86 ? 0.268 -5.343 -3.902 1.00 87.19 86 ARG A O 1
ATOM 616 N N . PHE A 1 87 ? -0.403 -7.118 -5.130 1.00 87.88 87 PHE A N 1
ATOM 617 C CA . PHE A 1 87 ? 0.014 -6.613 -6.432 1.00 87.88 87 PHE A CA 1
ATOM 618 C C . PHE A 1 87 ? -1.150 -5.890 -7.111 1.00 87.88 87 PHE A C 1
ATOM 620 O O . PHE A 1 87 ? -2.286 -6.366 -7.080 1.00 87.88 87 PHE A O 1
ATOM 627 N N . TYR A 1 88 ? -0.848 -4.751 -7.719 1.00 85.75 88 TYR A N 1
ATOM 628 C CA . TYR A 1 88 ? -1.763 -3.960 -8.521 1.00 85.75 88 TYR A CA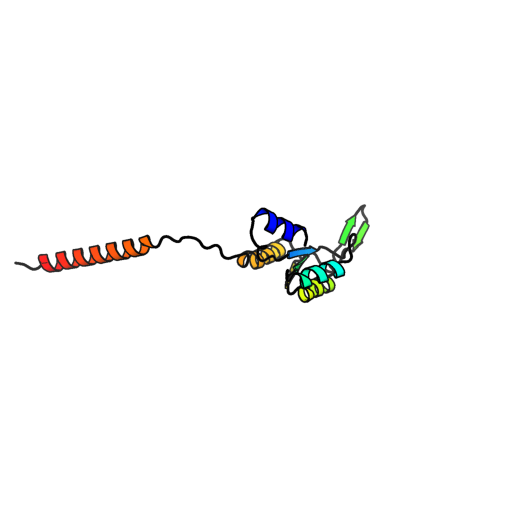 1
ATOM 629 C C . TYR A 1 88 ? -1.082 -3.581 -9.834 1.00 85.75 88 TYR A C 1
ATOM 631 O O . TYR A 1 88 ? 0.119 -3.315 -9.872 1.00 85.75 88 TYR A O 1
ATOM 639 N N . GLU A 1 89 ? -1.871 -3.493 -10.894 1.00 84.12 89 GLU A N 1
ATOM 640 C CA . GLU A 1 89 ? -1.431 -3.027 -12.203 1.00 84.12 89 GLU A CA 1
ATOM 641 C C . GLU A 1 89 ? -2.268 -1.809 -12.592 1.00 84.12 89 GLU A C 1
ATOM 643 O O . GLU A 1 89 ? -3.486 -1.796 -12.404 1.00 84.12 89 GLU A O 1
ATOM 648 N N . ALA A 1 90 ? -1.602 -0.761 -13.068 1.00 79.62 90 ALA A N 1
ATOM 649 C CA . ALA A 1 90 ? -2.232 0.457 -13.545 1.00 79.62 90 ALA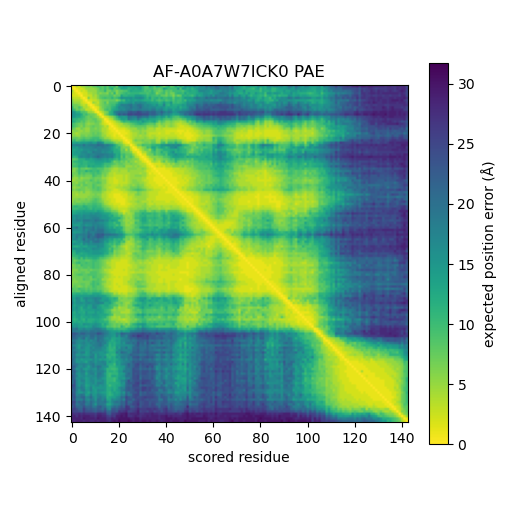 A CA 1
ATOM 650 C C . ALA A 1 90 ? -1.516 0.919 -14.819 1.00 79.62 90 ALA A C 1
ATOM 652 O O . ALA A 1 90 ? -0.404 1.441 -14.773 1.00 79.62 90 ALA A O 1
ATOM 653 N N . ALA A 1 91 ? -2.171 0.766 -15.965 1.00 72.19 91 ALA A N 1
ATOM 654 C CA . ALA A 1 91 ? -1.671 1.237 -17.252 1.00 72.19 91 ALA A CA 1
ATOM 655 C C . ALA A 1 91 ? -1.918 2.745 -17.453 1.00 72.19 91 ALA A C 1
ATOM 657 O O . ALA A 1 91 ? -1.330 3.362 -18.342 1.00 72.19 91 ALA A O 1
ATOM 658 N N . SER A 1 92 ? -2.786 3.359 -16.636 1.00 69.56 92 SER A N 1
ATOM 659 C CA . SER A 1 92 ? -3.141 4.780 -16.729 1.00 69.56 92 SER A CA 1
ATOM 660 C C . SER A 1 92 ? -3.304 5.472 -15.369 1.00 69.56 92 SER A C 1
ATOM 662 O O . SER A 1 92 ? -3.504 4.845 -14.328 1.00 69.56 92 SER A O 1
ATOM 664 N N . GLY A 1 93 ? -3.260 6.810 -15.370 1.00 71.00 93 GLY A N 1
ATOM 665 C CA . GLY A 1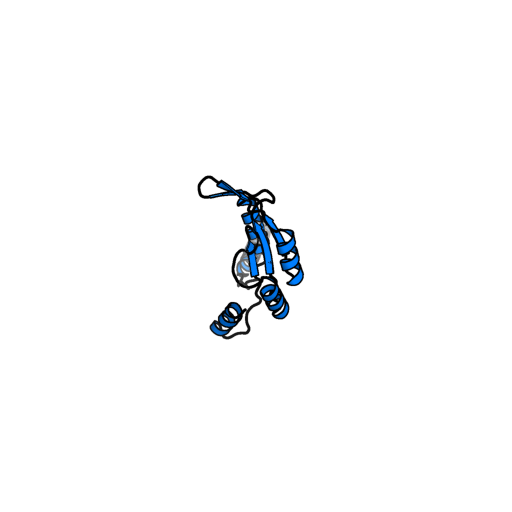 93 ? -3.469 7.616 -14.160 1.00 71.00 93 GLY A CA 1
ATOM 666 C C . GLY A 1 93 ? -4.872 7.484 -13.545 1.00 71.00 93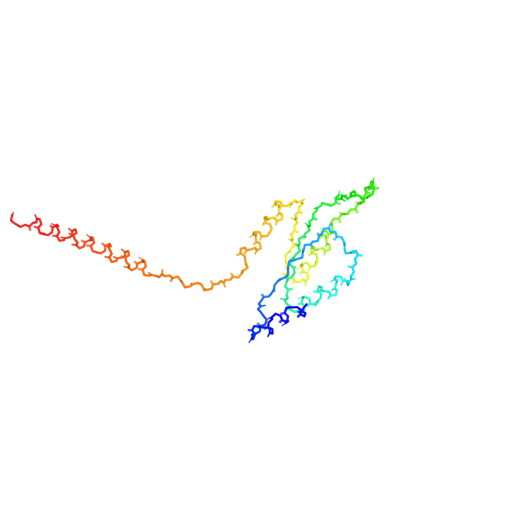 GLY A C 1
ATOM 667 O O . GLY A 1 93 ? -5.025 7.666 -12.337 1.00 71.00 93 GLY A O 1
ATOM 668 N N . ASP A 1 94 ? -5.889 7.147 -14.345 1.00 73.06 94 ASP A N 1
ATOM 669 C CA . ASP A 1 94 ? -7.243 6.856 -13.855 1.00 73.06 94 ASP A CA 1
ATOM 670 C C . ASP A 1 94 ? -7.303 5.532 -13.090 1.00 73.06 94 ASP A C 1
ATOM 672 O O . ASP A 1 94 ? -7.864 5.470 -11.995 1.00 73.06 94 ASP A O 1
ATOM 676 N N . GLU A 1 95 ? -6.652 4.494 -13.613 1.00 70.81 95 GLU A N 1
ATOM 677 C CA . GLU A 1 95 ? -6.529 3.201 -12.935 1.00 70.81 95 GLU A CA 1
ATOM 678 C C . GLU A 1 95 ? -5.713 3.323 -11.648 1.00 70.81 95 GLU A C 1
ATOM 680 O O . GLU A 1 95 ? -6.107 2.791 -10.611 1.00 70.81 95 GLU A O 1
ATOM 685 N N . LEU A 1 96 ? -4.640 4.121 -11.669 1.00 76.81 96 LEU A N 1
ATOM 686 C CA . LEU A 1 96 ? -3.839 4.407 -10.481 1.00 76.81 96 LEU A CA 1
ATOM 687 C C . LEU A 1 96 ? -4.686 5.051 -9.370 1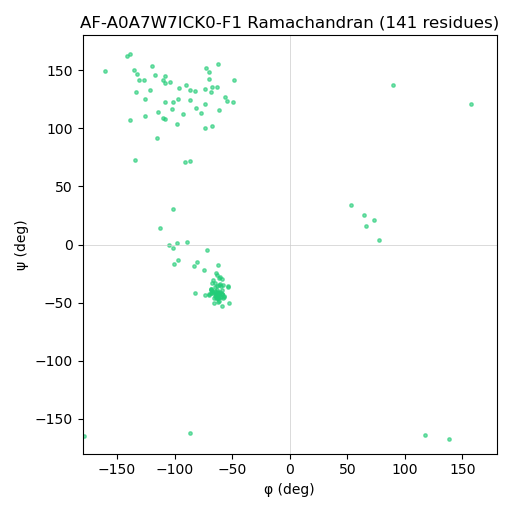.00 76.81 96 LEU A C 1
ATOM 689 O O . LEU A 1 96 ? -4.583 4.661 -8.206 1.00 76.81 96 LEU A O 1
ATOM 693 N N . ARG A 1 97 ? -5.567 6.003 -9.715 1.00 76.69 97 ARG A N 1
ATOM 694 C CA . ARG A 1 97 ? -6.527 6.583 -8.758 1.00 76.69 97 ARG A CA 1
ATOM 695 C C . ARG A 1 97 ? -7.469 5.530 -8.179 1.00 76.69 97 ARG A C 1
ATOM 697 O O . ARG A 1 97 ? -7.731 5.566 -6.978 1.00 76.69 97 ARG A O 1
ATOM 704 N N . GLY A 1 98 ? -7.951 4.603 -9.005 1.00 74.06 98 GLY A N 1
ATOM 705 C CA . GLY A 1 98 ? -8.776 3.477 -8.562 1.00 74.06 98 GLY A CA 1
ATOM 706 C C . GLY A 1 98 ? -8.056 2.592 -7.541 1.00 74.06 98 GLY A C 1
ATOM 707 O O . GLY A 1 98 ? -8.612 2.293 -6.485 1.00 74.06 98 GLY A O 1
ATOM 708 N N . VAL A 1 99 ? -6.788 2.263 -7.799 1.00 76.75 99 VAL A N 1
ATOM 709 C CA . VAL A 1 99 ? -5.937 1.487 -6.881 1.00 76.75 99 VAL A CA 1
ATOM 710 C C . VAL A 1 99 ? -5.732 2.222 -5.553 1.00 76.75 99 VAL A C 1
ATOM 712 O O . VAL A 1 99 ? -5.914 1.638 -4.484 1.00 76.75 99 VAL A O 1
ATOM 715 N N . TYR A 1 100 ? -5.419 3.520 -5.580 1.00 76.44 100 TYR A N 1
ATOM 716 C CA . TYR A 1 100 ? -5.289 4.306 -4.349 1.00 76.44 100 TYR A CA 1
ATOM 717 C C . TYR A 1 100 ? -6.609 4.433 -3.577 1.00 76.44 100 TYR A C 1
ATOM 719 O O . TYR A 1 100 ? -6.574 4.473 -2.348 1.00 76.44 100 TYR A O 1
ATOM 727 N N . ALA A 1 101 ? -7.760 4.475 -4.254 1.00 75.94 101 ALA A N 1
ATOM 728 C CA . ALA A 1 101 ? -9.068 4.507 -3.601 1.00 75.94 101 ALA A CA 1
ATOM 729 C C . ALA A 1 101 ? -9.391 3.180 -2.888 1.00 75.94 101 ALA A C 1
ATOM 731 O O . ALA A 1 101 ? -9.847 3.204 -1.742 1.00 75.94 101 ALA A O 1
ATOM 732 N N . ASP A 1 102 ? -9.088 2.039 -3.518 1.00 72.94 102 ASP A N 1
ATOM 733 C CA . ASP A 1 102 ? -9.205 0.704 -2.909 1.00 72.94 102 ASP A CA 1
ATOM 734 C C . ASP A 1 102 ? -8.303 0.569 -1.671 1.00 72.94 102 ASP A C 1
ATOM 736 O O . ASP A 1 102 ? -8.739 0.145 -0.598 1.00 72.94 102 ASP A O 1
ATOM 740 N N . ILE A 1 103 ? -7.050 1.026 -1.776 1.00 71.56 103 ILE A N 1
ATOM 741 C CA . ILE A 1 103 ? -6.110 1.012 -0.650 1.00 71.56 103 ILE A CA 1
ATOM 742 C C . ILE A 1 103 ? -6.589 1.965 0.456 1.00 71.56 103 ILE A C 1
ATOM 744 O O . ILE A 1 103 ? -6.608 1.581 1.628 1.00 71.56 103 ILE A O 1
ATOM 748 N N . GLY A 1 104 ? -7.003 3.180 0.087 1.00 62.84 104 GLY A N 1
ATOM 749 C CA . GLY A 1 104 ? -7.407 4.276 0.970 1.00 62.84 104 GLY A CA 1
ATOM 750 C C . GLY A 1 104 ? -8.592 3.952 1.878 1.00 62.84 104 GLY A C 1
ATOM 751 O O . GLY A 1 104 ? -8.582 4.337 3.046 1.00 62.84 104 GLY A O 1
ATOM 752 N N . GLY A 1 105 ? -9.561 3.167 1.395 1.00 59.62 105 GLY A N 1
ATOM 753 C CA . GLY A 1 105 ? -10.700 2.710 2.201 1.00 59.62 105 GLY A CA 1
ATOM 754 C C . GLY A 1 105 ? -10.310 1.834 3.399 1.00 59.62 105 GLY A C 1
ATOM 755 O O . GLY A 1 105 ? -11.093 1.684 4.332 1.00 59.62 105 GLY A O 1
ATOM 756 N N . SER A 1 106 ? -9.091 1.281 3.397 1.00 52.97 106 SER A N 1
ATOM 757 C CA . SER A 1 106 ? -8.582 0.367 4.430 1.00 52.97 106 SER A CA 1
ATOM 758 C C . SER A 1 106 ? -7.570 0.999 5.398 1.00 52.97 106 SER A C 1
ATOM 760 O O . SER A 1 106 ? -7.081 0.317 6.301 1.00 52.97 106 SER A O 1
ATOM 762 N N . ILE A 1 107 ? -7.234 2.287 5.242 1.00 55.00 107 ILE A N 1
ATOM 763 C CA . ILE A 1 107 ? -6.174 2.944 6.026 1.00 55.00 107 ILE A CA 1
ATOM 764 C C . ILE A 1 107 ? -6.738 3.482 7.351 1.00 55.00 107 ILE A C 1
ATOM 766 O O . ILE A 1 107 ? -6.865 4.682 7.570 1.00 55.00 107 ILE A O 1
ATOM 770 N N . GLY A 1 108 ? -7.045 2.552 8.253 1.00 58.00 108 GLY A N 1
ATOM 771 C CA . GLY A 1 108 ? -7.201 2.808 9.684 1.00 58.00 108 GLY A CA 1
ATOM 772 C C . GLY A 1 108 ? -8.609 3.184 10.148 1.00 58.00 108 GLY A C 1
ATOM 773 O O . GLY A 1 108 ? -9.308 4.008 9.566 1.00 58.00 108 GLY A O 1
ATOM 774 N N . TYR A 1 109 ? -9.004 2.601 11.279 1.00 58.69 109 TYR A N 1
ATOM 775 C CA . TYR A 1 109 ? -10.183 3.019 12.026 1.00 58.69 109 TYR A CA 1
ATOM 776 C C . TYR A 1 109 ? -9.793 4.152 12.977 1.00 58.69 109 TYR A C 1
ATOM 778 O O . TYR A 1 109 ? -8.898 3.993 13.807 1.00 58.69 109 TYR A O 1
ATOM 786 N N . ARG A 1 110 ? -10.476 5.297 12.884 1.00 61.75 110 ARG A N 1
ATOM 787 C CA . ARG A 1 110 ? -10.412 6.351 13.902 1.00 61.75 110 ARG A CA 1
ATOM 788 C C . ARG A 1 110 ? -11.665 6.271 14.763 1.00 61.75 110 ARG A C 1
ATOM 790 O O . ARG A 1 110 ? -12.777 6.378 14.252 1.00 61.75 110 ARG A O 1
ATOM 797 N N . THR A 1 111 ? -11.486 6.114 16.072 1.00 73.12 111 THR A N 1
ATOM 798 C CA . THR A 1 111 ? -12.593 6.235 17.025 1.00 73.12 111 THR A CA 1
ATOM 799 C C . THR A 1 111 ? -13.055 7.685 17.046 1.00 73.12 111 THR A C 1
ATOM 801 O O . THR A 1 111 ? -12.410 8.543 17.648 1.00 73.12 111 THR A O 1
ATOM 804 N N . GLU A 1 112 ? -14.168 7.966 16.378 1.00 80.19 112 GLU A N 1
ATOM 805 C CA . GLU A 1 112 ? -14.834 9.258 16.471 1.00 80.19 112 GLU A CA 1
ATOM 806 C C . GLU A 1 112 ? -15.958 9.206 17.494 1.00 80.19 112 GLU A C 1
ATOM 808 O O . GLU A 1 112 ? -16.780 8.285 17.524 1.00 80.19 112 GLU A O 1
ATOM 813 N N . ARG A 1 113 ? -16.012 10.233 18.342 1.00 81.62 113 ARG A N 1
ATOM 814 C CA . ARG A 1 113 ? -17.115 10.401 19.275 1.00 81.62 113 ARG A CA 1
ATOM 815 C C . ARG A 1 113 ? -18.335 10.857 18.488 1.00 81.62 113 ARG A C 1
ATOM 817 O O . ARG A 1 113 ? -18.448 12.028 18.144 1.00 81.62 113 ARG A O 1
ATOM 824 N N . ARG A 1 114 ? -19.241 9.923 18.201 1.00 84.81 114 ARG A N 1
ATOM 825 C CA . ARG A 1 114 ? -20.540 10.261 17.627 1.00 84.81 114 ARG A CA 1
ATOM 826 C C . ARG A 1 114 ? -21.505 10.700 18.708 1.00 84.81 114 ARG A C 1
ATOM 828 O O . ARG A 1 114 ? -21.666 10.060 19.745 1.00 84.81 114 ARG A O 1
ATOM 835 N N . GLU A 1 115 ? -22.152 11.810 18.423 1.00 87.62 115 GLU A N 1
ATOM 836 C CA . GLU A 1 115 ? -23.188 12.376 19.254 1.00 87.62 115 GLU A CA 1
ATOM 837 C C . GLU A 1 115 ? -24.479 11.555 19.133 1.00 87.62 115 GLU A C 1
ATOM 839 O O . GLU A 1 115 ? -25.029 11.370 18.051 1.00 87.62 115 GLU A O 1
ATOM 844 N N . ILE A 1 116 ? -24.943 11.024 20.267 1.00 90.94 116 ILE A N 1
ATOM 845 C CA . ILE A 1 116 ? -26.107 10.123 20.350 1.00 90.94 116 ILE A CA 1
ATOM 846 C C . ILE A 1 116 ? -27.392 10.875 20.737 1.00 90.94 116 ILE A C 1
ATOM 848 O O . ILE A 1 116 ? -28.491 10.340 20.598 1.00 90.94 116 ILE A O 1
ATOM 852 N N . TRP A 1 117 ? -27.271 12.122 21.213 1.00 91.56 117 TRP A N 1
ATOM 853 C CA . TRP A 1 117 ? -28.382 12.933 21.733 1.00 91.56 117 TRP A CA 1
ATOM 854 C C . TRP A 1 117 ? -29.478 13.194 20.691 1.00 91.56 117 TRP A C 1
ATOM 856 O O . TRP A 1 117 ? -30.643 13.294 21.063 1.00 91.56 117 TRP A O 1
ATOM 866 N N . THR A 1 118 ? -29.147 13.219 19.395 1.00 91.56 118 THR A N 1
ATOM 867 C CA . THR A 1 118 ? -30.125 13.411 18.312 1.00 91.56 118 THR A CA 1
ATOM 868 C C . THR A 1 118 ? -31.215 12.338 18.319 1.00 91.56 118 THR A C 1
ATOM 870 O O . THR A 1 118 ? -32.386 12.660 18.129 1.00 91.56 118 THR A O 1
ATOM 873 N N . TRP A 1 119 ? -30.867 11.078 18.607 1.00 93.25 119 TRP A N 1
ATOM 874 C CA . TRP A 1 119 ? -31.849 9.994 18.720 1.00 93.25 119 TRP A CA 1
ATOM 875 C C . TRP A 1 119 ? -32.763 10.172 19.934 1.00 93.25 119 TRP A C 1
ATOM 877 O O . TRP A 1 119 ? -33.969 9.963 19.829 1.00 93.25 119 TRP A O 1
ATOM 887 N N . PHE A 1 120 ? -32.212 10.620 21.066 1.00 95.06 120 PHE A N 1
ATOM 888 C CA . PHE A 1 120 ? -32.992 10.910 22.272 1.00 95.06 120 PHE A CA 1
ATOM 889 C C . PHE A 1 120 ? -33.936 12.101 22.075 1.00 95.06 120 PHE A C 1
ATOM 891 O O . PHE A 1 120 ? -35.092 12.032 22.487 1.00 95.06 120 PHE A O 1
ATOM 898 N N . ILE A 1 121 ? -33.488 13.162 21.395 1.00 95.94 121 ILE A N 1
ATOM 899 C CA . ILE A 1 121 ? -34.349 14.293 21.027 1.00 95.94 121 ILE A CA 1
ATOM 900 C C . ILE A 1 121 ? -35.443 13.853 20.063 1.00 95.94 121 ILE A C 1
ATOM 902 O O . ILE A 1 121 ? -36.603 14.194 20.280 1.00 95.94 121 ILE A O 1
ATOM 906 N N . GLY A 1 122 ? -35.101 13.079 19.029 1.00 95.31 122 GLY A N 1
ATOM 907 C CA . GLY A 1 122 ? -36.079 12.556 18.077 1.00 95.31 122 GLY A CA 1
ATOM 908 C C . GLY A 1 122 ? -37.158 11.723 18.770 1.00 95.31 122 GLY A C 1
ATOM 909 O O . GLY A 1 122 ? -38.347 11.949 18.550 1.00 95.31 122 GLY A O 1
ATOM 910 N N . ALA A 1 123 ? -36.757 10.825 19.674 1.00 96.19 123 ALA A N 1
ATOM 911 C CA . ALA A 1 123 ? -37.682 10.032 20.478 1.00 96.19 123 ALA A CA 1
ATOM 912 C C . ALA A 1 123 ? -38.550 10.903 21.401 1.00 96.19 123 ALA A C 1
ATOM 914 O O . ALA A 1 123 ? -39.763 10.708 21.465 1.00 96.19 123 ALA A O 1
ATOM 915 N N . GLY A 1 124 ? -37.957 11.892 22.079 1.00 96.38 124 GLY A N 1
ATOM 916 C CA . GLY A 1 124 ? -38.684 12.811 22.955 1.00 96.38 124 GLY A CA 1
ATOM 917 C C . GLY A 1 124 ? -39.699 13.675 22.204 1.00 96.38 124 GLY A C 1
ATOM 918 O O . GLY A 1 124 ? -40.828 13.843 22.667 1.00 96.38 124 GLY A O 1
ATOM 919 N N . LEU A 1 125 ? -39.340 14.172 21.018 1.00 97.38 125 LEU A N 1
ATOM 920 C CA . LEU A 1 125 ? -40.234 14.943 20.154 1.00 97.38 125 LEU A CA 1
ATOM 921 C C . LEU A 1 125 ? -41.424 14.093 19.699 1.00 97.38 125 LEU A C 1
ATOM 923 O O . LEU A 1 125 ? -42.568 14.528 19.803 1.00 97.38 125 LEU A O 1
ATOM 927 N N . LEU A 1 126 ? -41.163 12.860 19.260 1.00 97.38 126 LEU A N 1
ATOM 928 C CA . LEU A 1 126 ? -42.199 11.932 18.811 1.00 97.38 126 LEU A CA 1
ATOM 929 C C . LEU A 1 126 ? -43.161 11.585 19.955 1.00 97.38 126 LEU A C 1
ATOM 931 O O . LEU A 1 126 ? -44.378 11.639 19.777 1.00 97.38 126 LEU A O 1
ATOM 935 N N . LEU A 1 127 ? -42.626 11.320 21.151 1.00 97.38 127 LEU A N 1
ATOM 936 C CA . LEU A 1 127 ? -43.431 11.074 22.346 1.00 97.38 127 LEU A CA 1
ATOM 937 C C . LEU A 1 127 ? -44.282 12.299 22.716 1.00 97.38 127 LEU A C 1
ATOM 939 O O . LEU A 1 127 ? -45.458 12.158 23.035 1.00 97.38 127 LEU A O 1
ATOM 943 N N . SER A 1 128 ? -43.718 13.504 22.608 1.00 96.69 128 SER A N 1
ATOM 944 C CA . SER A 1 128 ? -44.425 14.762 22.882 1.00 96.69 128 SER A CA 1
ATOM 945 C C . SER A 1 128 ? -45.574 14.991 21.898 1.00 96.69 128 SER A C 1
ATOM 947 O O . SER A 1 128 ? -46.679 15.338 22.310 1.00 96.69 128 SER A O 1
ATOM 949 N N . CYS A 1 129 ? -45.355 14.725 20.606 1.00 96.69 129 CYS A N 1
ATOM 950 C CA . CYS A 1 129 ? -46.408 14.759 19.592 1.00 96.69 129 CYS A CA 1
ATOM 951 C C . CYS A 1 129 ? -47.502 13.718 19.865 1.00 96.69 129 CYS A C 1
ATOM 953 O O . CYS A 1 129 ? -48.684 14.035 19.743 1.00 96.69 129 CYS A O 1
ATOM 955 N N . ALA A 1 130 ? -47.133 12.500 20.272 1.00 95.88 130 ALA A N 1
ATOM 956 C CA . ALA A 1 130 ? -48.093 11.454 20.615 1.00 95.88 130 ALA A CA 1
ATOM 957 C C . ALA A 1 130 ? -48.947 11.842 21.833 1.00 95.88 130 ALA A C 1
ATOM 959 O O . ALA A 1 130 ? -50.166 11.683 21.804 1.00 95.88 130 ALA A O 1
ATOM 960 N N . VAL A 1 131 ? -48.331 12.413 22.872 1.00 95.69 131 VAL A N 1
ATOM 961 C CA . VAL A 1 131 ? -49.037 12.928 24.054 1.00 95.69 131 VAL A CA 1
ATOM 962 C C . VAL A 1 131 ? -49.955 14.090 23.683 1.00 95.69 131 VAL A C 1
ATOM 964 O O . VAL A 1 131 ? -51.100 14.117 24.124 1.00 95.69 131 VAL A O 1
ATOM 967 N N . ALA A 1 132 ? -49.503 15.026 22.846 1.00 93.50 132 ALA A N 1
ATOM 968 C CA . ALA A 1 132 ? -50.329 16.137 22.383 1.00 93.50 132 ALA A CA 1
ATOM 969 C C . ALA A 1 132 ? -51.544 15.647 21.576 1.00 93.50 132 ALA A C 1
ATOM 971 O O . ALA A 1 132 ? -52.665 16.084 21.829 1.00 93.50 132 ALA A O 1
ATOM 972 N N . ALA A 1 133 ? -51.349 14.691 20.663 1.00 92.88 133 ALA A N 1
ATOM 973 C CA . ALA A 1 133 ? -52.434 14.082 19.899 1.00 92.88 133 ALA A CA 1
ATOM 974 C C . ALA A 1 133 ? -53.419 13.325 20.803 1.00 92.88 133 ALA A C 1
ATOM 976 O O . ALA A 1 133 ? -54.629 13.499 20.674 1.00 92.88 133 ALA A O 1
ATOM 977 N N . ALA A 1 134 ? -52.916 12.532 21.754 1.00 91.25 134 ALA A N 1
ATOM 978 C CA . ALA A 1 134 ? -53.747 11.831 22.729 1.00 91.25 134 ALA A CA 1
ATOM 979 C C . ALA A 1 134 ? -54.533 12.810 23.616 1.00 91.25 134 ALA A C 1
ATOM 981 O O . ALA A 1 134 ? -55.721 12.604 23.841 1.00 91.25 134 ALA A O 1
ATOM 982 N N . SER A 1 135 ? -53.899 13.900 24.061 1.00 90.31 135 SER A N 1
ATOM 983 C CA . SER A 1 135 ? -54.535 14.962 24.846 1.00 90.31 135 SER A CA 1
ATOM 984 C C . SER A 1 135 ? -55.669 15.623 24.064 1.00 90.31 135 SER A C 1
ATOM 986 O O . SER A 1 135 ? -56.791 15.701 24.557 1.00 90.31 135 SER A O 1
ATOM 988 N N . LEU A 1 136 ? -55.427 16.005 22.806 1.00 89.19 136 LEU A N 1
ATOM 989 C CA . LEU A 1 136 ? -56.464 16.567 21.939 1.00 89.19 136 LEU A CA 1
ATOM 990 C C . LEU A 1 136 ? -57.608 15.574 21.701 1.00 89.19 136 LEU A C 1
ATOM 992 O O . LEU A 1 136 ? -58.765 15.971 21.756 1.00 89.19 136 LEU A O 1
ATOM 996 N N . LEU A 1 137 ? -57.325 14.287 21.484 1.00 86.69 137 LEU A N 1
ATOM 997 C CA . LEU A 1 137 ? -58.349 13.245 21.308 1.00 86.69 137 LEU A CA 1
ATOM 998 C C . LEU A 1 137 ? -59.169 12.973 22.577 1.00 86.69 137 LEU A C 1
ATOM 1000 O O . LEU A 1 137 ? -60.335 12.594 22.476 1.00 86.69 137 LEU A O 1
ATOM 1004 N N . TRP A 1 138 ? -58.570 13.147 23.755 1.00 82.88 138 TRP A N 1
ATOM 1005 C CA . TRP A 1 138 ? -59.231 12.936 25.041 1.00 82.88 138 TRP A CA 1
ATOM 1006 C C . TRP A 1 138 ? -60.057 14.154 25.464 1.00 82.88 138 TRP A C 1
ATOM 1008 O O . TRP A 1 138 ? -61.184 13.989 25.909 1.00 82.88 138 TRP A O 1
ATOM 1018 N N . PHE A 1 139 ? -59.539 15.372 25.275 1.00 75.62 139 PHE A N 1
ATOM 1019 C CA . PHE A 1 139 ? -60.228 16.626 25.616 1.00 75.62 139 PHE A CA 1
ATOM 1020 C C . PHE A 1 139 ? -61.205 17.121 24.541 1.00 75.62 139 PHE A C 1
ATOM 1022 O O . PHE A 1 139 ? -62.098 17.897 24.856 1.00 75.62 139 PHE A O 1
ATOM 1029 N N . SER A 1 140 ? -61.101 16.654 23.291 1.00 64.56 140 SER A N 1
ATOM 1030 C CA . SER A 1 140 ? -62.159 16.844 22.277 1.00 64.56 140 SER A CA 1
ATOM 1031 C C . SER A 1 140 ? -63.400 15.985 22.538 1.00 64.56 140 SER A C 1
ATOM 1033 O O . SER A 1 140 ? -64.396 16.101 21.828 1.00 64.56 140 SER A O 1
ATOM 1035 N N . ARG A 1 141 ? -63.353 15.127 23.561 1.00 64.25 141 ARG A N 1
ATOM 1036 C CA . ARG A 1 141 ? -64.487 14.364 24.068 1.00 64.25 141 ARG A CA 1
ATOM 1037 C C . ARG A 1 141 ? -64.754 14.847 25.487 1.00 64.25 141 ARG A C 1
ATOM 1039 O O . ARG A 1 141 ? -64.109 14.340 26.390 1.00 64.25 141 ARG A O 1
ATOM 1046 N N . LEU A 1 142 ? -65.629 15.843 25.650 1.00 53.69 142 LEU A N 1
ATOM 1047 C CA . LEU A 1 142 ? -66.464 16.179 26.825 1.00 53.69 142 LEU A CA 1
ATOM 1048 C C . LEU A 1 142 ? -66.836 17.683 26.738 1.00 53.69 142 LEU A C 1
ATOM 1050 O O . LEU A 1 142 ? -65.912 18.497 26.818 1.00 53.69 142 LEU A O 1
ATOM 1054 N N . PRO A 1 143 ? -68.117 18.112 26.683 1.00 55.41 143 PRO A N 1
ATOM 1055 C CA . PRO A 1 143 ? -69.389 17.413 26.440 1.00 55.41 143 PRO A CA 1
ATOM 1056 C C . PRO A 1 143 ? -69.873 17.470 24.977 1.00 55.41 143 PRO A C 1
ATOM 1058 O O . PRO A 1 143 ? -69.416 18.352 24.216 1.00 55.41 143 PRO A O 1
#

Secondary structure (DSSP, 8-state):
-HHHHHHHHHTTSSPPP--EEEEESSS--SSS-HHHHHHHHHHTT--EEEEEES-TT-EEEETTEEEE----HHHHHHHHHHHT--EEEESSHHHHHHHHHHHHTTS---------HHHHHHHHHHHHHHHHHHHHHHHTS--

Foldseek 3Di:
DVVQVVVCVVVVHDRPQAEAEAEDAADDPDDDDVVVVLVVLQVVLHQYEYEHEAAQQDWDQDPNDTDGGGTPQVVNQVSRVSSVHHYHYDNDPVSVVVVCVVVVVPPDDDDDDDDPVVVVVVVVVVVVVVVVVVVCVVVVPDD

pLDDT: mean 79.13, std 11.22, range [52.97, 97.38]

InterPro domains:
  IPR002035 von Willebrand factor, type A [PS50234] (1-103)
  IPR036465 von Willebrand factor A-like domain superfamily [G3DSA:3.40.50.410] (2-104)
  IPR036465 von Willebrand factor A-like domain superfamily [SSF53300] (15-103)

Organism: NCBI:txid79909

Nearest PDB structures (foldseek):
  4rck-assembly1_B  TM=7.208E-01  e=8.944E-09  Aliivibrio fischeri ES114
  4rck-assembly1_A  TM=7.453E-01  e=1.415E-08  Aliivibrio fischeri ES114
  1wci-assembly1_A-2  TM=4.479E-01  e=1.231E+00  Homo sapiens
  6mw3-assembly1_D  TM=4.276E-01  e=9.475E-01  Bacillus subtilis
  2bff-assembly1_A-2  TM=4.150E-01  e=2.221E+00  Homo sapiens

Mean predicted aligned error: 13.11 Å